Protein AF-A0A8S2WM60-F1 (afdb_monomer_lite)

InterPro domains:
  IPR004273 Dynein heavy chain, D6 P-loop domain [PF03028] (5-57)
  IPR026983 Dynein heavy chain [PTHR22878] (4-57)
  IPR027417 P-loop containing nucleoside triphosphate hydrolase [G3DSA:3.40.50.300] (3-58)

Structure (mmCIF, N/CA/C/O backbone):
data_AF-A0A8S2WM60-F1
#
_entry.id   AF-A0A8S2WM60-F1
#
loop_
_atom_site.group_PDB
_atom_site.id
_atom_site.type_symbol
_atom_site.label_atom_id
_atom_site.label_alt_id
_atom_site.label_comp_id
_atom_site.label_asym_id
_atom_site.label_entity_id
_atom_site.label_seq_id
_atom_site.pdbx_PDB_ins_code
_atom_site.Cartn_x
_atom_site.Cartn_y
_atom_site.Cartn_z
_atom_site.occupancy
_atom_site.B_iso_or_equiv
_atom_site.auth_seq_id
_atom_site.auth_comp_id
_atom_site.auth_asym_id
_atom_site.auth_atom_id
_atom_site.pdbx_PDB_model_num
ATOM 1 N N . MET A 1 1 ? -12.950 4.363 -25.166 1.00 41.56 1 MET A N 1
ATOM 2 C CA . MET A 1 1 ? -14.102 4.638 -24.284 1.00 41.56 1 MET A CA 1
ATOM 3 C C . MET A 1 1 ? -13.762 4.051 -22.921 1.00 41.56 1 MET A C 1
ATOM 5 O O . MET A 1 1 ? -13.977 2.870 -22.704 1.00 41.56 1 MET A O 1
ATOM 9 N N . GLY A 1 2 ? -13.060 4.815 -22.083 1.00 55.34 2 GLY A N 1
ATOM 10 C CA . GLY A 1 2 ? -12.713 4.392 -20.726 1.00 55.34 2 GLY A CA 1
ATOM 11 C C . GLY A 1 2 ? -13.788 4.902 -19.781 1.00 55.34 2 GLY A C 1
ATOM 12 O O . GLY A 1 2 ? -14.133 6.080 -19.844 1.00 55.34 2 GLY A O 1
ATOM 13 N N . VAL A 1 3 ? -14.346 4.022 -18.958 1.00 53.75 3 VAL A N 1
ATOM 14 C CA . VAL A 1 3 ? -15.242 4.425 -17.875 1.00 53.75 3 VAL A CA 1
ATOM 15 C C . VAL A 1 3 ? -14.374 5.136 -16.838 1.00 53.75 3 VAL A C 1
ATOM 17 O O . VAL A 1 3 ? -13.765 4.495 -15.988 1.00 53.75 3 VAL A O 1
ATOM 20 N N . PHE A 1 4 ? -14.247 6.457 -16.948 1.00 60.56 4 PHE A N 1
ATOM 21 C CA . PHE A 1 4 ? -13.717 7.280 -15.867 1.00 60.56 4 PHE A CA 1
ATOM 22 C C . PHE A 1 4 ? -14.834 7.436 -14.833 1.00 60.56 4 PHE A C 1
ATOM 24 O O . PHE A 1 4 ? -15.481 8.476 -14.763 1.00 60.56 4 PHE A O 1
ATOM 31 N N . ASP A 1 5 ? -15.125 6.369 -14.082 1.00 73.69 5 ASP A N 1
ATOM 32 C CA . ASP A 1 5 ? -15.912 6.533 -12.861 1.00 73.69 5 ASP A CA 1
ATOM 33 C C . ASP A 1 5 ? -15.040 7.356 -11.906 1.00 73.69 5 ASP A C 1
ATOM 35 O O . ASP A 1 5 ? -13.964 6.917 -11.495 1.00 73.69 5 ASP A O 1
ATOM 39 N N . GLU A 1 6 ? -15.469 8.580 -11.594 1.00 77.31 6 GLU A N 1
ATOM 40 C CA . GLU A 1 6 ? -14.750 9.501 -10.705 1.00 77.31 6 GLU A CA 1
ATOM 41 C C . GLU A 1 6 ? -14.489 8.894 -9.316 1.00 77.31 6 GLU A C 1
ATOM 43 O O . GLU A 1 6 ? -13.591 9.348 -8.591 1.00 77.31 6 GLU A O 1
ATOM 48 N N . ARG A 1 7 ? -15.238 7.835 -8.973 1.00 87.88 7 ARG A N 1
ATOM 49 C CA . ARG A 1 7 ? -15.104 7.040 -7.753 1.00 87.88 7 ARG A CA 1
ATOM 50 C C . ARG A 1 7 ? -14.015 5.975 -7.834 1.00 87.88 7 ARG A C 1
ATOM 52 O O . ARG A 1 7 ? -13.881 5.222 -6.880 1.00 87.88 7 ARG A O 1
ATOM 59 N N . ILE A 1 8 ? -13.237 5.885 -8.911 1.00 94.00 8 ILE A N 1
ATOM 60 C CA . ILE A 1 8 ? -12.069 5.001 -8.994 1.00 94.00 8 ILE A CA 1
ATOM 61 C C . ILE A 1 8 ? -10.797 5.851 -9.022 1.00 94.00 8 ILE A C 1
ATOM 63 O O . ILE A 1 8 ? -10.575 6.654 -9.928 1.00 94.00 8 ILE A O 1
ATOM 67 N N . LYS A 1 9 ? -9.925 5.655 -8.032 1.00 94.50 9 LYS A N 1
ATOM 68 C CA . LYS A 1 9 ? -8.571 6.219 -7.991 1.00 94.50 9 LYS A CA 1
ATOM 69 C C . LYS A 1 9 ? -7.566 5.109 -8.260 1.00 94.50 9 LYS A C 1
ATOM 71 O O . LYS A 1 9 ? -7.669 4.028 -7.699 1.00 94.50 9 LYS A O 1
ATOM 76 N N . THR A 1 10 ? -6.590 5.365 -9.123 1.00 95.19 10 THR A N 1
ATOM 77 C CA . THR A 1 10 ? -5.535 4.395 -9.450 1.00 95.19 10 THR A CA 1
ATOM 78 C C . THR A 1 10 ? -4.186 4.945 -9.015 1.00 95.19 10 THR A C 1
ATOM 80 O O . THR A 1 10 ? -3.889 6.110 -9.273 1.00 95.19 10 THR A O 1
ATOM 83 N N . VAL A 1 11 ? -3.362 4.113 -8.380 1.00 96.44 11 VAL A N 1
ATOM 84 C CA . VAL A 1 11 ? -1.987 4.447 -7.997 1.00 96.44 11 VAL A CA 1
ATOM 85 C C . VAL A 1 11 ? -1.048 3.308 -8.379 1.00 96.44 11 VAL A C 1
ATOM 87 O O . VAL A 1 11 ? -1.294 2.142 -8.073 1.00 96.44 11 VAL A O 1
ATOM 90 N N . SER A 1 12 ? 0.051 3.647 -9.050 1.00 97.00 12 SER A N 1
ATOM 91 C CA . SER A 1 12 ? 1.137 2.708 -9.326 1.00 97.00 12 SER A CA 1
ATOM 92 C C . SER A 1 12 ? 2.128 2.717 -8.173 1.00 97.00 12 SER A C 1
ATOM 94 O O . SER A 1 12 ? 2.725 3.749 -7.870 1.00 97.00 12 SER A O 1
ATOM 96 N N . LEU A 1 13 ? 2.338 1.561 -7.554 1.00 97.19 13 LEU A N 1
ATOM 97 C CA . LEU A 1 13 ? 3.290 1.403 -6.471 1.00 97.19 13 LEU A CA 1
ATOM 98 C C . LEU A 1 13 ? 4.723 1.332 -7.011 1.00 97.19 13 LEU A C 1
ATOM 100 O O . LEU A 1 13 ? 5.029 0.643 -7.980 1.00 97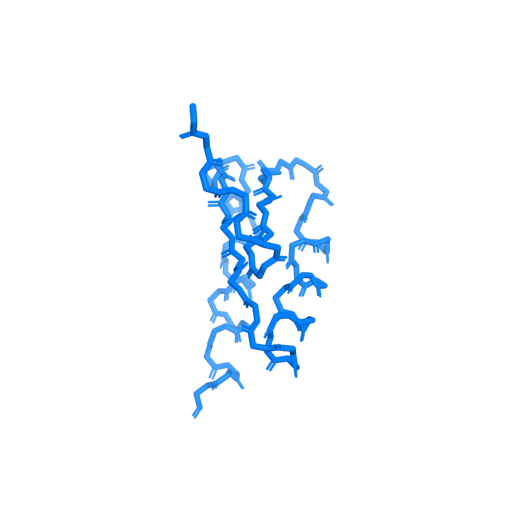.19 13 LEU A O 1
ATOM 104 N N . GLY A 1 14 ? 5.597 2.084 -6.356 1.00 92.69 14 GLY A N 1
ATOM 105 C CA . GLY A 1 14 ? 7.026 2.189 -6.614 1.00 92.69 14 GLY A CA 1
ATOM 106 C C . GLY A 1 14 ? 7.714 2.775 -5.382 1.00 92.69 14 GLY A C 1
ATOM 107 O O . GLY A 1 14 ? 7.080 2.941 -4.332 1.00 92.69 14 GLY A O 1
ATOM 108 N N . GLN A 1 15 ? 9.000 3.109 -5.488 1.00 91.81 15 GLN A N 1
ATOM 109 C CA . GLN A 1 15 ? 9.748 3.665 -4.360 1.00 91.81 15 GLN A CA 1
ATOM 110 C C . GLN A 1 15 ? 9.050 4.924 -3.814 1.00 91.81 15 GLN A C 1
ATOM 112 O O . GLN A 1 15 ? 8.810 5.885 -4.539 1.00 91.81 15 GLN A O 1
ATOM 117 N N . GLY A 1 16 ? 8.686 4.898 -2.529 1.00 93.38 16 GLY A N 1
ATOM 118 C CA . GLY A 1 16 ? 8.053 6.030 -1.844 1.00 93.38 16 GLY A CA 1
ATOM 119 C C . GLY A 1 16 ? 6.549 6.224 -2.086 1.00 93.38 16 GLY A C 1
ATOM 120 O O . GLY A 1 16 ? 5.981 7.139 -1.504 1.00 93.38 16 GLY A O 1
ATOM 121 N N . GLN A 1 17 ? 5.874 5.374 -2.872 1.00 97.19 17 GLN A N 1
ATOM 122 C CA . GLN A 1 17 ? 4.433 5.529 -3.158 1.00 97.19 17 GLN A CA 1
ATOM 123 C C . GLN A 1 17 ? 3.506 4.958 -2.072 1.00 97.19 17 GLN A C 1
ATOM 125 O O . GLN A 1 17 ? 2.325 5.294 -2.033 1.00 97.19 17 GLN A O 1
ATOM 130 N N . GLY A 1 18 ? 4.028 4.132 -1.160 1.00 96.19 18 GLY A N 1
ATOM 131 C CA . GLY A 1 18 ? 3.243 3.516 -0.084 1.00 96.19 18 GLY A CA 1
ATOM 132 C C . GLY A 1 18 ? 2.434 4.513 0.767 1.00 96.19 18 GLY A C 1
ATOM 133 O O . GLY A 1 18 ? 1.235 4.311 0.944 1.00 96.19 18 GLY A O 1
ATOM 134 N N . PRO A 1 19 ? 3.025 5.619 1.263 1.00 97.31 19 PRO A N 1
ATOM 135 C CA . PRO A 1 19 ? 2.279 6.644 1.999 1.00 97.31 19 PRO A CA 1
ATOM 136 C C . PRO A 1 19 ? 1.148 7.298 1.192 1.00 97.31 19 PRO A C 1
ATOM 138 O O . PRO A 1 19 ? 0.078 7.550 1.740 1.00 97.31 19 PRO A O 1
ATOM 141 N N . TYR A 1 20 ? 1.352 7.537 -0.107 1.00 97.50 20 TYR A N 1
ATOM 142 C CA . TYR A 1 20 ? 0.313 8.108 -0.966 1.00 97.50 20 TYR A CA 1
ATOM 143 C C . TYR A 1 20 ? -0.835 7.116 -1.193 1.00 97.50 20 TYR A C 1
ATOM 145 O O . TYR A 1 20 ? -2.001 7.473 -1.033 1.00 97.50 20 TYR A O 1
ATOM 153 N N . ALA A 1 21 ? -0.511 5.848 -1.459 1.00 97.75 21 ALA A N 1
ATOM 154 C CA . ALA A 1 21 ? -1.500 4.779 -1.558 1.00 97.75 21 ALA A CA 1
ATOM 155 C C . ALA A 1 21 ? -2.315 4.620 -0.265 1.00 97.75 21 ALA A C 1
ATOM 157 O O . ALA A 1 21 ? -3.535 4.502 -0.327 1.00 97.75 21 ALA A O 1
ATOM 158 N N . GLN A 1 22 ? -1.669 4.697 0.904 1.00 97.50 22 GLN A 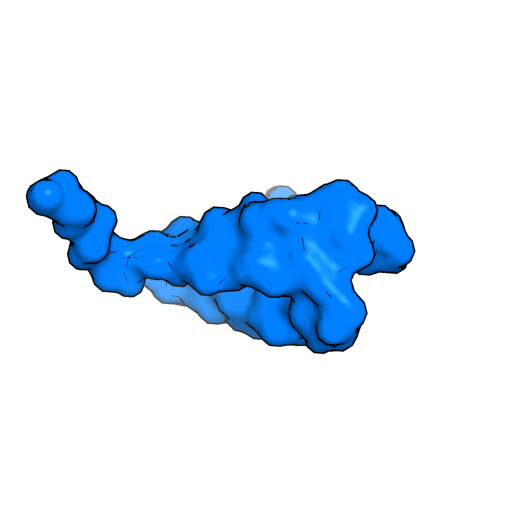N 1
ATOM 159 C CA . GLN A 1 22 ? -2.361 4.677 2.195 1.00 97.50 22 GLN A CA 1
ATOM 160 C C . GLN A 1 22 ? -3.349 5.842 2.333 1.00 97.50 22 GLN A C 1
ATOM 162 O O . GLN A 1 22 ? -4.482 5.626 2.748 1.00 97.50 22 GLN A O 1
ATOM 167 N N . SER A 1 23 ? -2.950 7.057 1.943 1.00 97.56 23 SER A N 1
ATOM 168 C CA . SER A 1 23 ? -3.841 8.223 1.972 1.00 97.56 23 SER A CA 1
ATOM 169 C C . SER A 1 23 ? -5.063 8.035 1.072 1.00 97.56 23 SER A C 1
ATOM 171 O O . SER A 1 23 ? -6.170 8.386 1.476 1.00 97.56 23 SER A O 1
ATOM 173 N N . LEU A 1 24 ? -4.880 7.464 -0.123 1.00 97.00 24 LEU A N 1
ATOM 174 C CA . LEU A 1 24 ? -5.989 7.158 -1.028 1.00 97.00 24 LEU A CA 1
ATOM 175 C C . LEU A 1 24 ? -6.930 6.108 -0.434 1.00 97.00 24 LEU A C 1
ATOM 177 O O . LEU A 1 24 ? -8.140 6.254 -0.561 1.00 97.00 24 LEU A O 1
ATOM 181 N N . ILE A 1 25 ? -6.398 5.076 0.232 1.00 96.94 25 ILE A N 1
ATOM 182 C CA . ILE A 1 25 ? -7.210 4.054 0.909 1.00 96.94 25 ILE A CA 1
ATOM 183 C C . ILE A 1 25 ? -8.032 4.690 2.036 1.00 96.94 25 ILE A C 1
ATOM 185 O O . ILE A 1 25 ? -9.243 4.493 2.082 1.00 96.94 25 ILE A O 1
ATOM 189 N N . THR A 1 26 ? -7.416 5.507 2.898 1.00 96.06 26 THR A N 1
ATOM 190 C CA . THR A 1 26 ? -8.134 6.220 3.968 1.00 96.06 26 THR A CA 1
ATOM 191 C C . THR A 1 26 ? -9.238 7.121 3.411 1.00 96.06 26 THR A C 1
ATOM 193 O O . THR A 1 26 ? -10.354 7.121 3.927 1.00 96.06 26 THR A O 1
ATOM 196 N N . GLU A 1 27 ? -8.959 7.863 2.337 1.00 95.69 27 GLU A N 1
ATOM 197 C CA . GLU A 1 27 ? -9.967 8.682 1.661 1.00 95.69 27 GLU A CA 1
ATOM 198 C C . GLU A 1 27 ? -11.085 7.821 1.052 1.00 95.69 27 GLU A C 1
ATOM 200 O O . GLU A 1 27 ? -12.261 8.171 1.161 1.00 95.69 27 GLU A O 1
ATOM 205 N N . GLY A 1 28 ? -10.735 6.686 0.442 1.00 94.94 28 GLY A N 1
ATOM 206 C CA . GLY A 1 28 ? -11.684 5.776 -0.192 1.00 94.94 28 GLY A CA 1
ATOM 207 C C . GLY A 1 28 ? -12.662 5.150 0.788 1.00 94.94 28 GLY A C 1
ATOM 208 O O . GLY A 1 28 ? -13.857 5.101 0.500 1.00 94.94 28 GLY A O 1
ATOM 209 N N . VAL A 1 29 ? -12.190 4.797 1.984 1.00 94.81 29 VAL A N 1
ATOM 210 C CA . VAL A 1 29 ? -13.039 4.331 3.089 1.00 94.81 29 VAL A CA 1
ATOM 211 C C . VAL A 1 29 ? -14.054 5.403 3.495 1.00 94.81 29 VAL A C 1
ATOM 213 O O . VAL A 1 29 ? -15.228 5.099 3.681 1.00 94.81 29 VAL A O 1
ATOM 216 N N . GLN A 1 30 ? -13.636 6.669 3.584 1.00 94.31 30 GLN A N 1
ATOM 217 C CA . GLN A 1 30 ? -14.525 7.770 3.978 1.00 94.31 30 GLN A CA 1
ATOM 218 C C . GLN A 1 30 ? -15.533 8.148 2.886 1.00 94.31 30 GLN A C 1
ATOM 220 O O . GLN A 1 30 ? -16.669 8.507 3.189 1.00 94.31 30 GLN A O 1
ATOM 225 N N . LYS A 1 31 ? -15.113 8.116 1.617 1.00 94.38 31 LYS A N 1
ATOM 226 C CA . LYS A 1 31 ? -15.900 8.619 0.480 1.00 94.38 31 LYS A CA 1
ATOM 227 C C . LYS A 1 31 ? -16.636 7.528 -0.298 1.00 94.38 31 LYS A C 1
ATOM 229 O O . LYS A 1 31 ? -17.390 7.853 -1.212 1.00 94.38 31 LYS A O 1
ATOM 234 N N . GLY A 1 32 ? -16.410 6.255 0.025 1.00 93.06 32 GLY A N 1
ATOM 235 C CA . GLY A 1 32 ? -16.946 5.125 -0.734 1.00 93.06 32 GLY A CA 1
ATOM 236 C C . GLY A 1 32 ? -16.366 5.035 -2.148 1.00 93.06 32 GLY A C 1
ATOM 237 O O . GLY A 1 32 ? -17.088 4.708 -3.091 1.00 93.06 32 GLY A O 1
ATOM 238 N N . THR A 1 33 ? -15.084 5.375 -2.315 1.00 93.88 33 THR A N 1
ATOM 239 C CA . THR A 1 33 ? -14.373 5.265 -3.598 1.00 93.88 33 THR A CA 1
ATOM 240 C C . THR A 1 33 ? -13.460 4.042 -3.615 1.00 93.88 33 THR A C 1
ATOM 242 O O . THR A 1 33 ? -12.982 3.567 -2.586 1.00 93.88 33 THR A O 1
ATOM 245 N N . TRP A 1 34 ? -13.223 3.513 -4.810 1.00 95.31 34 TRP A N 1
ATOM 246 C CA . TRP A 1 34 ? -12.341 2.382 -5.052 1.00 95.31 34 TRP A CA 1
ATOM 247 C C . TRP A 1 34 ? -10.915 2.858 -5.291 1.00 95.31 34 TRP A C 1
ATOM 249 O O . TRP A 1 34 ? -10.685 3.819 -6.030 1.00 95.31 34 TRP A O 1
ATOM 259 N N . VAL A 1 35 ? -9.952 2.136 -4.725 1.00 96.12 35 VAL A N 1
ATOM 260 C CA . VAL A 1 35 ? -8.525 2.374 -4.946 1.00 96.12 35 VAL A CA 1
ATOM 261 C C . VAL A 1 35 ? -7.917 1.163 -5.640 1.00 96.12 35 VAL A C 1
ATOM 263 O O . VAL A 1 35 ? -7.926 0.058 -5.106 1.00 96.12 35 VAL A O 1
ATOM 266 N N . VAL A 1 36 ? -7.375 1.373 -6.836 1.00 96.94 36 VAL A N 1
ATOM 267 C CA . VAL A 1 36 ? -6.653 0.357 -7.607 1.00 96.94 36 VAL A CA 1
ATOM 268 C C . VAL A 1 36 ? -5.158 0.541 -7.379 1.00 96.94 36 VAL A C 1
ATOM 270 O O . VAL A 1 36 ? -4.582 1.556 -7.773 1.00 96.94 36 VAL A O 1
ATOM 273 N N . LEU A 1 37 ? -4.526 -0.458 -6.764 1.00 97.69 37 LEU A N 1
ATOM 274 C CA . LEU A 1 37 ? -3.076 -0.522 -6.588 1.00 97.69 37 LEU A CA 1
ATOM 275 C C . LEU A 1 37 ? -2.458 -1.296 -7.758 1.00 97.69 37 LEU A C 1
ATOM 277 O O . LEU A 1 37 ? -2.782 -2.461 -7.984 1.00 97.69 37 LEU A O 1
ATOM 281 N N . GLN A 1 38 ? -1.571 -0.656 -8.513 1.00 97.88 38 GLN A N 1
ATOM 282 C CA . GLN A 1 38 ? -0.835 -1.273 -9.620 1.00 97.88 38 GLN A CA 1
ATOM 283 C C . GLN A 1 38 ? 0.624 -1.511 -9.228 1.00 97.88 38 GLN A C 1
ATOM 285 O O . GLN A 1 38 ? 1.143 -0.869 -8.319 1.00 97.88 38 GLN A O 1
ATOM 290 N N . ASN A 1 39 ? 1.310 -2.407 -9.941 1.00 96.94 39 ASN A N 1
ATOM 291 C CA . ASN A 1 39 ? 2.747 -2.663 -9.770 1.00 96.94 39 ASN A CA 1
ATOM 292 C C . ASN A 1 39 ? 3.168 -3.025 -8.333 1.00 96.94 39 ASN A C 1
ATOM 294 O O . ASN A 1 39 ? 4.286 -2.743 -7.911 1.00 96.94 39 A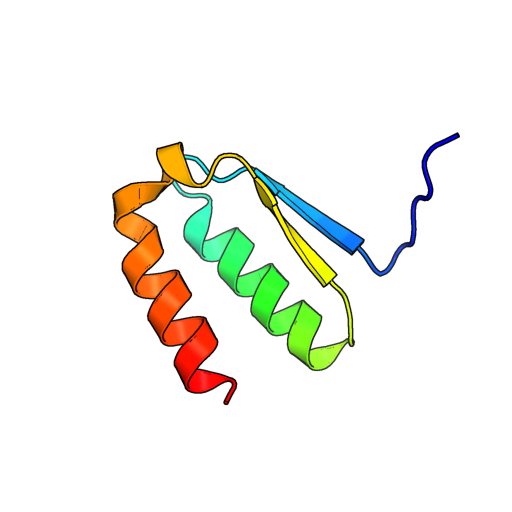SN A O 1
ATOM 298 N N . CYS A 1 40 ? 2.298 -3.711 -7.585 1.00 96.75 40 CYS A N 1
ATOM 299 C CA . CYS A 1 40 ? 2.538 -4.074 -6.185 1.00 96.75 40 CYS A CA 1
ATOM 300 C C . CYS A 1 40 ? 3.843 -4.857 -5.958 1.00 96.75 40 CYS A C 1
ATOM 302 O O . CYS A 1 40 ? 4.466 -4.717 -4.908 1.00 96.75 40 CYS A O 1
ATOM 304 N N . HIS A 1 41 ? 4.303 -5.616 -6.959 1.00 95.19 41 HIS A N 1
ATOM 305 C CA . HIS A 1 41 ? 5.580 -6.335 -6.923 1.00 95.19 41 HIS A CA 1
ATOM 306 C C . HIS A 1 41 ? 6.800 -5.411 -6.729 1.00 95.19 41 HIS A C 1
ATOM 308 O O . HIS A 1 41 ? 7.796 -5.840 -6.154 1.00 95.19 41 HIS A O 1
ATOM 314 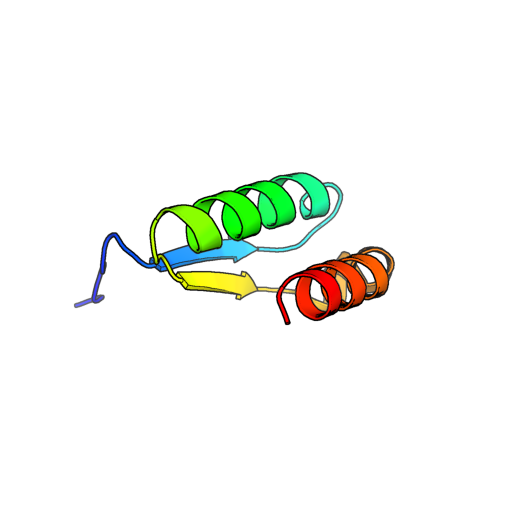N N . LEU A 1 42 ? 6.723 -4.136 -7.136 1.00 96.12 42 LEU A N 1
ATOM 315 C CA . LEU A 1 42 ? 7.780 -3.136 -6.922 1.00 96.12 42 LEU A CA 1
ATOM 316 C C . LEU A 1 42 ? 7.801 -2.569 -5.493 1.00 96.12 42 LEU A C 1
ATOM 318 O O . LEU A 1 42 ? 8.754 -1.894 -5.112 1.00 96.12 42 LEU A O 1
ATOM 322 N N . ALA A 1 43 ? 6.761 -2.829 -4.698 1.00 95.50 43 ALA A N 1
ATOM 323 C CA . ALA A 1 43 ? 6.601 -2.324 -3.337 1.00 95.50 43 ALA A CA 1
ATOM 324 C C . ALA A 1 43 ? 6.498 -3.461 -2.310 1.00 95.50 43 ALA A C 1
ATOM 326 O O . ALA A 1 43 ? 5.778 -3.345 -1.319 1.00 95.50 43 ALA A O 1
ATOM 327 N N . ALA A 1 44 ? 7.240 -4.552 -2.526 1.00 94.62 44 ALA A N 1
ATOM 328 C CA . ALA A 1 44 ? 7.244 -5.728 -1.654 1.00 94.62 44 ALA A CA 1
ATOM 329 C C . ALA A 1 44 ? 7.474 -5.385 -0.168 1.00 94.62 44 ALA A C 1
ATOM 331 O O . ALA A 1 44 ? 6.803 -5.935 0.700 1.00 94.62 44 ALA A O 1
ATOM 332 N N . SER A 1 45 ? 8.348 -4.417 0.135 1.00 95.44 45 SER A N 1
ATOM 333 C CA . SER A 1 45 ? 8.607 -3.960 1.511 1.00 95.44 45 SER A CA 1
ATOM 334 C C . SER A 1 45 ? 7.430 -3.227 2.167 1.00 95.44 45 SER A C 1
ATOM 336 O O . SER A 1 45 ? 7.389 -3.111 3.389 1.00 95.44 45 SER A O 1
ATOM 338 N N . TRP A 1 46 ? 6.468 -2.735 1.382 1.00 96.69 46 TRP A N 1
ATOM 339 C CA . TRP A 1 46 ? 5.272 -2.046 1.872 1.00 96.69 46 TRP A CA 1
ATOM 340 C C . TRP A 1 46 ? 4.047 -2.971 1.974 1.00 96.69 46 TRP A C 1
ATOM 342 O O . TRP A 1 46 ? 3.118 -2.654 2.712 1.00 96.69 46 TRP A O 1
ATOM 352 N N . MET A 1 47 ? 4.041 -4.133 1.310 1.00 95.94 47 MET A N 1
ATOM 353 C CA . MET A 1 47 ? 2.903 -5.071 1.332 1.00 95.94 47 MET A CA 1
ATOM 354 C C . MET A 1 47 ? 2.484 -5.538 2.739 1.00 95.94 47 MET A C 1
ATOM 356 O O . MET A 1 47 ? 1.283 -5.531 2.997 1.00 95.94 47 MET A O 1
ATOM 360 N N . PRO A 1 48 ? 3.396 -5.821 3.694 1.00 97.62 48 PRO A N 1
ATOM 361 C CA . PRO A 1 48 ? 2.988 -6.137 5.069 1.00 97.62 48 PRO A CA 1
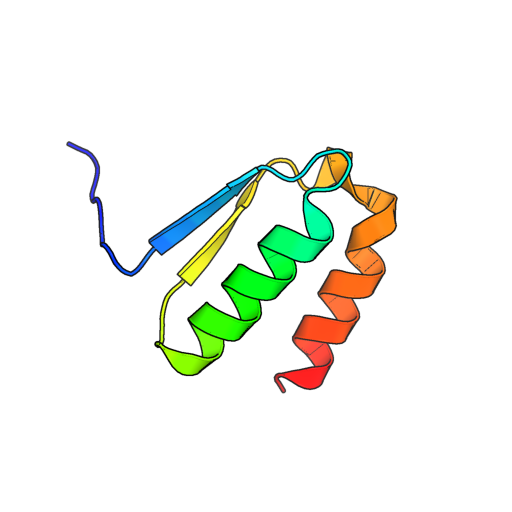ATOM 362 C C . PRO A 1 48 ? 2.252 -4.985 5.770 1.00 97.62 48 PRO A C 1
ATOM 364 O O . PRO A 1 48 ? 1.483 -5.197 6.701 1.00 97.62 48 PRO A O 1
ATOM 367 N N . LYS A 1 49 ? 2.485 -3.735 5.346 1.00 97.00 49 LYS A N 1
ATOM 368 C CA . LYS A 1 49 ? 1.737 -2.581 5.857 1.00 97.00 49 LYS A CA 1
ATOM 369 C C . LYS A 1 49 ? 0.341 -2.507 5.240 1.00 97.00 49 LYS A C 1
ATOM 371 O O . LYS A 1 49 ? -0.596 -2.158 5.947 1.00 97.00 49 LYS A O 1
ATOM 376 N N . LEU A 1 50 ? 0.208 -2.833 3.954 1.00 96.88 50 LEU A N 1
ATOM 377 C CA . LEU A 1 50 ? -1.094 -2.936 3.292 1.00 96.88 50 LEU A CA 1
ATOM 378 C C . LEU A 1 50 ? -1.978 -3.997 3.962 1.00 96.88 50 LEU A C 1
ATOM 380 O O . LEU A 1 50 ? -3.146 -3.724 4.202 1.00 96.88 50 LEU A O 1
ATOM 384 N N . GLU A 1 51 ? -1.418 -5.160 4.301 1.00 97.44 51 GLU A N 1
ATOM 385 C CA . GLU A 1 51 ? -2.122 -6.222 5.036 1.00 97.44 51 GLU A CA 1
ATOM 386 C C . GLU A 1 51 ? -2.725 -5.698 6.347 1.00 97.44 51 GLU A C 1
ATOM 388 O O . GLU A 1 51 ? -3.937 -5.772 6.525 1.00 97.44 51 GLU A O 1
ATOM 393 N N . ARG A 1 52 ? -1.915 -5.044 7.192 1.00 97.50 52 ARG A N 1
ATOM 394 C CA . ARG A 1 52 ? -2.390 -4.429 8.447 1.00 97.50 52 ARG A CA 1
ATOM 395 C C . ARG A 1 52 ? -3.489 -3.394 8.228 1.00 97.50 52 ARG A C 1
ATOM 397 O O . ARG A 1 52 ? -4.456 -3.371 8.975 1.00 97.50 52 ARG A O 1
ATOM 404 N N . ILE A 1 53 ? -3.353 -2.548 7.201 1.00 96.00 53 ILE A N 1
ATOM 405 C CA . ILE A 1 53 ? -4.391 -1.564 6.858 1.00 96.00 53 ILE A CA 1
ATOM 406 C C . ILE A 1 53 ? -5.710 -2.278 6.547 1.00 96.00 53 ILE A C 1
ATOM 408 O O . ILE A 1 53 ? -6.756 -1.820 6.983 1.00 96.00 53 ILE A O 1
ATOM 412 N N . CYS A 1 54 ? -5.682 -3.387 5.806 1.00 94.94 54 CYS A N 1
ATOM 413 C CA . CYS A 1 54 ? -6.889 -4.152 5.502 1.00 94.94 54 CYS A CA 1
ATOM 414 C C . CYS A 1 54 ? -7.482 -4.836 6.743 1.00 94.94 54 CYS A C 1
ATOM 416 O O . CYS A 1 54 ? -8.700 -4.857 6.880 1.00 94.94 54 CYS A O 1
ATOM 418 N N . GLU A 1 55 ? -6.648 -5.372 7.637 1.00 96.06 55 GLU A N 1
ATOM 419 C CA . GLU A 1 55 ? -7.093 -5.982 8.899 1.00 96.06 55 GLU A CA 1
ATOM 420 C C . GLU A 1 55 ? -7.766 -4.966 9.832 1.00 96.06 55 GLU A C 1
ATOM 422 O O . GLU A 1 55 ? -8.768 -5.287 10.456 1.00 96.06 55 GLU A O 1
ATOM 427 N N . GLU A 1 56 ? -7.257 -3.732 9.897 1.00 93.75 56 GLU A N 1
ATOM 428 C CA . GLU A 1 56 ? -7.830 -2.640 10.702 1.00 93.75 56 GLU A CA 1
ATOM 429 C C . GLU A 1 56 ? -9.181 -2.121 10.167 1.00 93.75 56 GLU A C 1
ATOM 431 O O . GLU A 1 56 ? -9.873 -1.381 10.868 1.00 93.75 56 GLU A O 1
ATOM 436 N N . LEU A 1 57 ? -9.550 -2.468 8.928 1.00 87.25 57 LEU A N 1
ATOM 437 C CA . LEU A 1 57 ? -10.819 -2.076 8.302 1.00 87.25 57 LEU A CA 1
ATOM 438 C C . LEU A 1 57 ? -11.950 -3.102 8.501 1.00 87.25 57 LEU A C 1
ATOM 440 O O . LEU A 1 57 ? -13.088 -2.792 8.139 1.00 87.25 57 LEU A O 1
ATOM 444 N N . LEU A 1 58 ? -11.645 -4.297 9.021 1.00 71.62 58 LEU A N 1
ATOM 445 C CA . LEU A 1 58 ? -12.613 -5.353 9.357 1.00 71.62 58 LEU A CA 1
ATOM 446 C C . LEU A 1 58 ? -13.190 -5.156 10.765 1.00 71.62 58 LEU A C 1
ATOM 448 O O . LEU A 1 58 ? -14.404 -5.424 10.920 1.00 71.62 58 LEU A O 1
#

Sequence (58 aa):
MGVFDERIKTVSLGQGQGPYAQSLITEGVQKGTWVVLQNCHLAASWMPKLERICEELL

Secondary structure (DSSP, 8-state):
-----TTEEEEE--TT-HHHHHHHHHHHHHHT-EEEEE-GGGGTTTHHHHHHHHHTT-

Radius of gyration: 1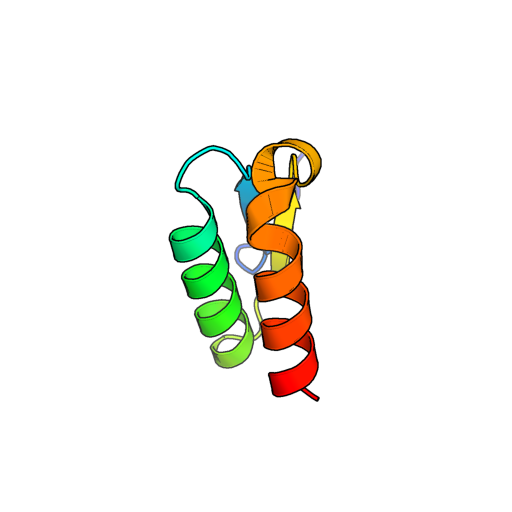1.8 Å; chains: 1; bounding box: 27×16×35 Å

Organism: NCBI:txid392030

pLDDT: mean 91.51, std 11.88, range [41.56, 97.88]

Foldseek 3Di:
DDPPPVLEAEDEDAVPCLVVLLVVVVVCVVPVGHYHYHPCVRVVVSVVVVVVSVVVVD